Protein AF-A0A7C6E854-F1 (afdb_monomer_lite)

pLDDT: mean 85.29, std 11.63, range [54.78, 94.69]

Radius of gyration: 13.31 Å; chains: 1; bounding box: 38×16×32 Å

Structure (mmCIF, N/CA/C/O backbone):
data_AF-A0A7C6E854-F1
#
_entry.id   AF-A0A7C6E854-F1
#
loop_
_atom_site.group_PDB
_atom_site.id
_atom_site.type_symbol
_atom_site.label_atom_id
_atom_site.label_alt_id
_atom_site.label_comp_id
_atom_site.label_asym_id
_atom_site.label_entity_id
_atom_site.label_seq_id
_atom_site.pdbx_PDB_ins_code
_atom_site.Cartn_x
_atom_site.Cartn_y
_atom_site.Cartn_z
_atom_site.occupancy
_atom_site.B_iso_or_equiv
_atom_site.auth_seq_id
_atom_site.auth_comp_id
_atom_site.auth_asym_id
_atom_site.auth_atom_id
_atom_site.pdbx_PDB_model_num
ATOM 1 N N . MET A 1 1 ? -24.444 10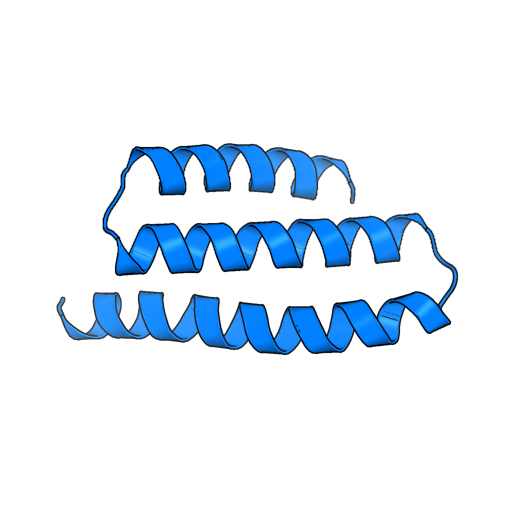.247 7.091 1.00 54.78 1 MET A N 1
ATOM 2 C CA . MET A 1 1 ? -23.018 9.915 7.332 1.00 54.78 1 MET A CA 1
ATOM 3 C C . MET A 1 1 ? -22.662 8.464 6.979 1.00 54.78 1 MET A C 1
ATOM 5 O O . MET A 1 1 ? -21.553 8.237 6.525 1.00 54.78 1 MET A O 1
ATOM 9 N N . GLN A 1 2 ? -23.585 7.495 7.079 1.00 55.03 2 GLN A N 1
ATOM 10 C CA . GLN A 1 2 ? -23.316 6.064 6.825 1.00 55.03 2 GLN A CA 1
ATOM 11 C C . GLN A 1 2 ? -22.764 5.723 5.422 1.00 55.03 2 GLN A C 1
ATOM 13 O O . GLN A 1 2 ? -21.899 4.863 5.296 1.00 55.03 2 GLN A O 1
ATOM 18 N N . ARG A 1 3 ? -23.181 6.448 4.372 1.00 56.25 3 ARG A N 1
ATOM 19 C CA . ARG A 1 3 ? -22.662 6.249 3.003 1.00 56.25 3 ARG A CA 1
ATOM 20 C C . ARG A 1 3 ? -21.188 6.639 2.836 1.00 56.25 3 ARG A C 1
ATOM 22 O O . ARG A 1 3 ? -20.506 6.044 2.012 1.00 56.25 3 ARG A O 1
ATOM 29 N N . LEU A 1 4 ? -20.697 7.604 3.620 1.00 61.84 4 LEU A N 1
ATOM 30 C CA . LEU A 1 4 ? -19.294 8.035 3.574 1.00 61.84 4 LEU A CA 1
ATOM 31 C C . LEU A 1 4 ? -18.380 6.971 4.183 1.00 61.84 4 LEU A C 1
ATOM 33 O O . LEU A 1 4 ? -17.331 6.699 3.625 1.00 61.84 4 LEU A O 1
ATOM 37 N N . ALA A 1 5 ? -18.802 6.321 5.271 1.00 60.12 5 ALA A N 1
ATOM 38 C CA . ALA A 1 5 ? -18.033 5.241 5.889 1.00 60.12 5 ALA A CA 1
ATOM 39 C C . ALA A 1 5 ? -17.881 4.029 4.954 1.00 60.12 5 ALA A C 1
ATOM 41 O O . ALA A 1 5 ? -16.784 3.503 4.818 1.00 60.12 5 ALA A O 1
ATOM 42 N N . GLN A 1 6 ? -18.948 3.636 4.246 1.00 59.22 6 GLN A N 1
ATOM 43 C CA . GLN A 1 6 ? -18.860 2.578 3.230 1.00 59.22 6 GLN A CA 1
ATOM 44 C C . GLN A 1 6 ? -18.014 2.999 2.025 1.00 59.22 6 GLN A C 1
ATOM 46 O O . GLN A 1 6 ? -17.218 2.200 1.546 1.00 59.22 6 GLN A O 1
ATOM 51 N N . ALA A 1 7 ? -18.136 4.246 1.556 1.00 61.59 7 ALA A N 1
ATOM 52 C CA . ALA A 1 7 ? -17.278 4.753 0.487 1.00 61.59 7 ALA A CA 1
ATOM 53 C C . ALA A 1 7 ? -15.797 4.732 0.899 1.00 61.59 7 ALA A C 1
ATOM 55 O O . ALA A 1 7 ? -14.972 4.274 0.122 1.00 61.59 7 ALA A O 1
ATOM 56 N N . LEU A 1 8 ? -15.487 5.129 2.138 1.00 60.06 8 LEU A N 1
ATOM 57 C CA . LEU A 1 8 ? -14.138 5.121 2.710 1.00 60.06 8 LEU A CA 1
ATOM 58 C C . LEU A 1 8 ? -13.543 3.721 2.897 1.00 60.06 8 LEU A C 1
ATOM 60 O O . LEU A 1 8 ? -12.330 3.634 3.001 1.00 60.06 8 LEU A O 1
ATOM 64 N N . GLY A 1 9 ? -14.352 2.659 2.964 1.00 59.19 9 GLY A N 1
ATOM 65 C CA . GLY A 1 9 ? -13.881 1.266 2.978 1.00 59.19 9 GLY A CA 1
ATOM 66 C C . GLY A 1 9 ? -13.764 0.650 1.582 1.00 59.19 9 GLY A C 1
ATOM 67 O O . GLY A 1 9 ? -12.871 -0.144 1.318 1.00 59.19 9 GLY A O 1
ATOM 68 N N . VAL A 1 10 ? -14.623 1.068 0.648 1.00 62.16 10 VAL A N 1
ATOM 69 C CA . VAL A 1 10 ? -14.549 0.657 -0.764 1.00 62.16 10 VAL A CA 1
ATOM 70 C C . VAL A 1 10 ? -13.373 1.330 -1.483 1.00 62.16 10 VAL A C 1
ATOM 72 O O . VAL A 1 10 ? -12.760 0.717 -2.355 1.00 62.16 10 VAL A O 1
ATOM 75 N N . THR A 1 11 ? -13.025 2.568 -1.116 1.00 68.81 11 THR A N 1
ATOM 76 C CA . THR A 1 11 ? -11.884 3.285 -1.701 1.00 68.81 11 THR A CA 1
ATOM 77 C C . THR A 1 11 ? -10.530 2.598 -1.466 1.00 68.81 11 THR A C 1
ATOM 79 O O . THR A 1 11 ? -9.854 2.363 -2.464 1.00 68.81 11 THR A O 1
ATOM 82 N N . PRO A 1 12 ? -10.097 2.252 -0.236 1.00 70.75 12 PRO A N 1
ATOM 83 C CA . PRO A 1 12 ? -8.800 1.627 -0.005 1.00 70.75 12 PRO A CA 1
ATOM 84 C C . PRO A 1 12 ? -8.715 0.238 -0.638 1.00 70.75 12 PRO 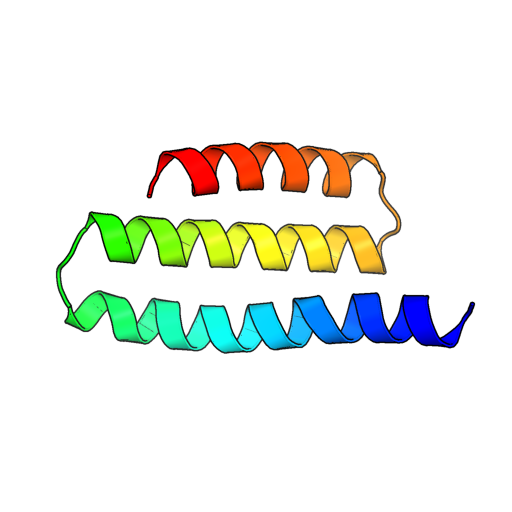A C 1
ATOM 86 O O . PRO A 1 12 ? -7.721 0.001 -1.305 1.00 70.75 12 PRO A O 1
ATOM 89 N N . ILE A 1 13 ? -9.769 -0.592 -0.628 1.00 82.25 13 ILE A N 1
ATOM 90 C CA . ILE A 1 13 ? -9.749 -1.877 -1.356 1.00 82.25 13 ILE A CA 1
ATOM 91 C C . ILE A 1 13 ? -9.476 -1.674 -2.849 1.00 82.25 13 ILE A C 1
ATOM 93 O O . ILE A 1 13 ? -8.647 -2.375 -3.435 1.00 82.25 13 ILE A O 1
ATOM 97 N N . ALA A 1 14 ? -10.177 -0.734 -3.489 1.00 86.56 14 ALA A N 1
ATOM 98 C CA . ALA A 1 14 ? -9.969 -0.457 -4.907 1.00 86.56 14 ALA A CA 1
ATOM 99 C C . ALA A 1 14 ? -8.524 0.000 -5.179 1.00 86.56 14 ALA A C 1
ATOM 101 O O . ALA A 1 14 ? -7.900 -0.454 -6.142 1.00 86.56 14 ALA A O 1
ATOM 102 N N . TRP A 1 15 ? -7.973 0.841 -4.299 1.00 88.38 15 TRP A N 1
ATOM 103 C CA . TRP A 1 15 ? -6.580 1.279 -4.366 1.00 88.38 15 TRP A CA 1
ATOM 104 C C . TRP A 1 15 ? -5.583 0.146 -4.104 1.00 88.38 15 TRP A C 1
ATOM 106 O O . TRP A 1 15 ? -4.590 0.059 -4.826 1.00 88.38 15 TRP A O 1
ATOM 116 N N . THR A 1 16 ? -5.849 -0.757 -3.158 1.00 91.88 16 THR A N 1
ATOM 117 C CA . THR A 1 16 ? -5.031 -1.943 -2.862 1.00 91.88 16 THR A CA 1
ATOM 118 C C . THR A 1 16 ? -4.919 -2.830 -4.095 1.00 91.88 16 THR A C 1
ATOM 120 O O . THR A 1 16 ? -3.816 -3.197 -4.498 1.00 91.88 16 THR A O 1
ATOM 123 N N . VAL A 1 17 ? -6.048 -3.133 -4.746 1.00 91.88 17 VAL A N 1
ATOM 124 C CA . VAL A 1 17 ? -6.079 -3.976 -5.950 1.00 91.88 17 VAL A CA 1
ATOM 125 C C . VAL A 1 17 ? -5.323 -3.318 -7.103 1.00 91.88 17 VAL A C 1
ATOM 127 O O . VAL A 1 17 ? -4.473 -3.959 -7.720 1.00 91.88 17 VAL A O 1
ATOM 130 N N . PHE A 1 18 ? -5.586 -2.036 -7.377 1.00 92.56 18 PHE A N 1
ATOM 131 C CA . PHE A 1 18 ? -4.853 -1.282 -8.398 1.00 92.56 18 PHE A CA 1
ATOM 132 C C . PHE A 1 18 ? -3.341 -1.301 -8.137 1.00 92.56 18 PHE A C 1
ATOM 134 O O . PHE A 1 18 ? -2.551 -1.618 -9.029 1.00 92.56 18 PHE A O 1
ATOM 141 N N . THR A 1 19 ? -2.948 -1.009 -6.899 1.00 94.00 19 THR A N 1
ATOM 142 C CA . THR A 1 19 ? -1.543 -0.933 -6.502 1.00 94.00 19 THR A CA 1
ATOM 143 C C . THR A 1 19 ? -0.884 -2.297 -6.619 1.00 94.00 19 THR A C 1
ATOM 145 O O . THR A 1 19 ? 0.195 -2.373 -7.181 1.00 94.00 19 THR A O 1
ATOM 148 N N . ALA A 1 20 ? -1.547 -3.388 -6.223 1.00 94.38 20 ALA A N 1
ATOM 149 C CA . ALA A 1 20 ? -1.010 -4.741 -6.351 1.00 94.38 20 ALA A CA 1
ATOM 150 C C . ALA A 1 20 ? -0.654 -5.097 -7.804 1.00 94.38 20 ALA A C 1
ATOM 152 O O . ALA A 1 20 ? 0.441 -5.599 -8.070 1.00 94.38 20 ALA A O 1
ATOM 153 N N . PHE A 1 21 ? -1.539 -4.789 -8.759 1.00 94.69 21 PHE A N 1
ATOM 154 C CA . PHE A 1 21 ? -1.243 -4.995 -10.180 1.00 94.69 21 PHE A CA 1
ATOM 155 C C . PHE A 1 21 ? -0.072 -4.129 -10.647 1.00 94.69 21 PHE A C 1
ATOM 157 O O . PHE A 1 21 ? 0.842 -4.628 -11.305 1.00 94.69 21 PHE A O 1
ATOM 164 N N . MET A 1 22 ? -0.056 -2.850 -10.276 1.00 93.38 22 MET A N 1
ATOM 165 C CA . MET A 1 22 ? 1.028 -1.943 -10.651 1.00 93.38 22 MET A CA 1
ATOM 166 C C . MET A 1 22 ? 2.370 -2.332 -10.017 1.00 93.38 22 MET A C 1
ATOM 168 O O . MET A 1 22 ? 3.400 -2.221 -10.678 1.00 93.38 22 MET A O 1
ATOM 172 N N . THR A 1 23 ? 2.369 -2.869 -8.794 1.00 93.69 23 THR A N 1
ATOM 173 C CA . THR A 1 23 ? 3.558 -3.405 -8.123 1.00 93.69 23 THR A CA 1
ATOM 174 C C . THR A 1 23 ? 4.147 -4.578 -8.903 1.00 93.69 23 THR A C 1
ATOM 176 O O . THR A 1 23 ? 5.361 -4.691 -9.004 1.00 93.69 23 THR A O 1
ATOM 179 N N . VAL A 1 24 ? 3.331 -5.425 -9.537 1.00 94.69 24 VAL A N 1
ATOM 180 C CA . VAL A 1 24 ? 3.853 -6.474 -10.434 1.00 94.69 24 VAL A CA 1
ATOM 181 C C . VAL A 1 24 ? 4.431 -5.866 -11.717 1.00 94.69 24 VAL A C 1
ATOM 183 O O . VAL A 1 24 ? 5.508 -6.259 -12.166 1.00 94.69 24 VAL A O 1
ATOM 186 N N . LEU A 1 25 ? 3.747 -4.881 -12.305 1.00 93.75 25 LEU A N 1
ATOM 187 C CA . LEU A 1 25 ? 4.176 -4.253 -13.557 1.00 93.75 25 LEU A CA 1
ATOM 188 C C . LEU A 1 25 ? 5.476 -3.452 -13.404 1.00 93.75 25 LEU A C 1
ATOM 190 O O . LEU A 1 25 ? 6.327 -3.507 -14.296 1.00 93.75 25 LEU A O 1
ATOM 194 N N . VAL A 1 26 ? 5.670 -2.758 -12.279 1.00 94.06 26 VAL A N 1
ATOM 195 C CA . VAL A 1 26 ? 6.828 -1.882 -12.053 1.00 94.06 26 VAL A CA 1
ATOM 196 C C . VAL A 1 26 ? 8.151 -2.648 -12.007 1.00 94.06 26 VAL A C 1
ATOM 198 O O . VAL A 1 26 ? 9.176 -2.091 -12.398 1.00 94.06 26 VAL A O 1
ATOM 201 N N . PHE A 1 27 ? 8.160 -3.939 -11.654 1.00 91.06 27 PHE A N 1
ATOM 202 C CA . PHE A 1 27 ? 9.379 -4.756 -11.716 1.00 91.06 27 PHE A CA 1
ATOM 203 C C . PHE A 1 27 ? 9.985 -4.830 -13.128 1.00 91.06 27 PHE A C 1
ATOM 205 O O . PHE A 1 27 ? 11.201 -4.961 -13.265 1.00 91.06 27 PHE A O 1
ATOM 212 N N . ASN A 1 28 ? 9.181 -4.655 -14.183 1.00 91.06 28 ASN A N 1
ATOM 213 C CA . ASN A 1 28 ? 9.678 -4.604 -15.563 1.00 91.06 28 ASN A CA 1
ATOM 214 C C . ASN A 1 28 ? 10.487 -3.333 -15.862 1.00 91.06 28 ASN A C 1
ATOM 216 O O . ASN A 1 28 ? 11.323 -3.331 -16.763 1.00 91.06 28 ASN A O 1
ATOM 220 N N . THR A 1 29 ? 10.261 -2.258 -15.107 1.00 89.31 29 THR A N 1
ATOM 221 C CA . THR A 1 29 ? 10.899 -0.955 -15.341 1.00 89.31 29 THR A CA 1
ATOM 222 C C . THR A 1 29 ? 12.347 -0.903 -14.847 1.00 89.31 29 THR A C 1
ATOM 224 O O . THR A 1 29 ? 13.104 -0.043 -15.283 1.00 89.31 29 THR A O 1
ATOM 227 N N . LYS A 1 30 ? 12.751 -1.820 -13.951 1.00 86.12 30 LYS A N 1
ATOM 228 C CA . LYS A 1 30 ? 14.086 -1.882 -13.317 1.00 86.12 30 LYS A CA 1
ATOM 229 C C . LYS A 1 30 ? 14.517 -0.595 -12.586 1.00 86.12 30 LYS A C 1
ATOM 231 O O . LYS A 1 30 ? 15.686 -0.456 -12.232 1.00 86.12 30 LYS A O 1
ATOM 236 N N . HIS A 1 31 ? 13.590 0.325 -12.311 1.00 90.12 31 HIS A N 1
ATOM 237 C CA . HIS A 1 31 ? 13.848 1.531 -11.529 1.00 90.12 31 HIS A CA 1
ATOM 238 C C . HIS A 1 31 ? 13.596 1.265 -10.045 1.00 90.12 31 HIS A C 1
ATOM 240 O O . HIS A 1 31 ? 12.455 1.277 -9.586 1.00 90.12 31 HIS A O 1
ATOM 246 N N . THR A 1 32 ? 14.671 1.056 -9.282 1.00 87.50 32 THR A N 1
ATOM 247 C CA . TH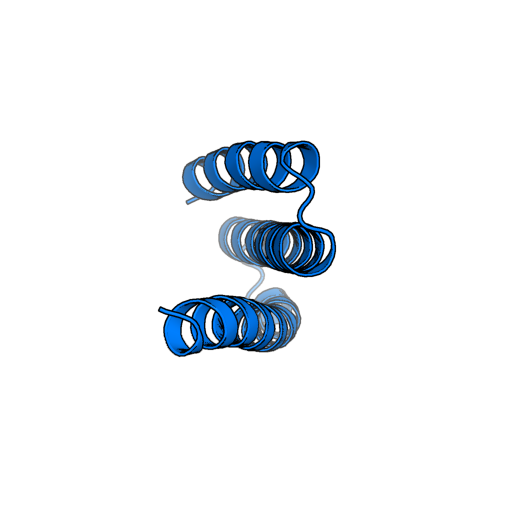R A 1 32 ? 14.604 0.671 -7.863 1.00 87.50 32 THR A CA 1
ATOM 248 C C . THR A 1 32 ? 13.755 1.622 -7.018 1.00 87.50 32 THR A C 1
ATOM 250 O O . THR A 1 32 ? 12.957 1.151 -6.221 1.00 87.50 32 THR A O 1
ATOM 253 N N . ALA A 1 33 ? 13.856 2.941 -7.223 1.00 90.19 33 ALA A N 1
ATOM 254 C CA . ALA A 1 33 ? 13.051 3.917 -6.480 1.00 90.19 33 ALA A CA 1
ATOM 255 C C . ALA A 1 33 ? 11.541 3.719 -6.704 1.00 90.19 33 ALA A C 1
ATOM 257 O O . ALA A 1 33 ? 10.771 3.633 -5.752 1.00 90.19 33 ALA A O 1
ATOM 258 N N . VAL A 1 34 ? 11.126 3.556 -7.962 1.00 90.62 34 VAL A N 1
ATOM 259 C CA . VAL A 1 34 ? 9.713 3.378 -8.327 1.00 90.62 34 VAL A CA 1
ATOM 260 C C . VAL A 1 34 ? 9.183 2.043 -7.798 1.00 90.62 34 VAL A C 1
ATOM 262 O O . VAL A 1 34 ? 8.074 1.986 -7.277 1.00 90.62 34 VAL A O 1
ATOM 265 N N . ILE A 1 35 ? 9.994 0.980 -7.858 1.00 92.75 35 ILE A N 1
ATOM 266 C CA . ILE A 1 35 ? 9.650 -0.328 -7.279 1.00 92.75 35 ILE A CA 1
ATOM 267 C C . ILE A 1 35 ? 9.427 -0.201 -5.766 1.00 92.75 35 ILE A C 1
ATOM 269 O O . ILE A 1 35 ? 8.408 -0.669 -5.263 1.00 92.75 35 ILE A O 1
ATOM 273 N N . THR A 1 36 ? 10.337 0.466 -5.050 1.00 91.69 36 THR A N 1
ATOM 274 C CA . THR A 1 36 ? 10.222 0.682 -3.601 1.00 91.69 36 THR A CA 1
ATOM 275 C C . THR A 1 36 ? 8.935 1.423 -3.243 1.00 91.69 36 THR A C 1
ATOM 277 O O . THR A 1 36 ? 8.215 0.976 -2.353 1.00 91.69 36 THR A O 1
ATOM 280 N N . ILE A 1 37 ? 8.597 2.496 -3.966 1.00 92.94 37 ILE A N 1
ATOM 281 C CA . ILE A 1 37 ? 7.374 3.279 -3.726 1.00 92.94 37 ILE A CA 1
ATOM 282 C C . ILE A 1 37 ? 6.120 2.408 -3.884 1.00 92.94 37 ILE A C 1
ATOM 284 O O . ILE A 1 37 ? 5.237 2.445 -3.032 1.00 92.94 37 ILE A O 1
ATOM 288 N N . PHE A 1 38 ? 6.044 1.587 -4.935 1.00 93.06 38 PHE A N 1
ATOM 289 C CA . PHE A 1 38 ? 4.891 0.708 -5.169 1.00 93.06 38 PHE A CA 1
ATOM 290 C C . PHE A 1 38 ? 4.762 -0.419 -4.139 1.00 93.06 38 PHE A C 1
ATOM 292 O O . PHE A 1 38 ? 3.649 -0.810 -3.787 1.00 93.06 38 PHE A O 1
ATOM 299 N N . VAL A 1 39 ? 5.881 -0.948 -3.641 1.00 93.25 39 VAL A N 1
ATOM 300 C CA . VAL A 1 39 ? 5.863 -1.956 -2.573 1.00 93.25 39 VAL A CA 1
ATOM 301 C C . VAL A 1 39 ? 5.387 -1.343 -1.256 1.00 93.25 39 VAL A C 1
ATOM 303 O O . VAL A 1 39 ? 4.526 -1.931 -0.604 1.00 93.25 39 VAL A O 1
ATOM 306 N N . LEU A 1 40 ? 5.891 -0.162 -0.890 1.00 93.81 40 LEU A N 1
ATOM 307 C CA . LEU A 1 40 ? 5.459 0.549 0.317 1.00 93.81 40 LEU A CA 1
ATOM 308 C C . LEU A 1 40 ? 3.978 0.948 0.230 1.00 93.81 40 LEU A C 1
ATOM 310 O O . LEU A 1 40 ? 3.186 0.585 1.092 1.00 93.81 40 LEU A O 1
ATOM 314 N N . LEU A 1 41 ? 3.543 1.537 -0.889 1.00 93.00 41 LEU A N 1
ATOM 315 C CA . LEU A 1 41 ? 2.128 1.860 -1.115 1.00 93.00 41 LEU A CA 1
ATOM 316 C C . LEU A 1 41 ? 1.202 0.643 -0.992 1.00 93.00 41 LEU A C 1
ATOM 318 O O . LEU A 1 41 ? 0.087 0.764 -0.483 1.00 93.00 41 LEU A O 1
ATOM 322 N N . LEU A 1 42 ? 1.639 -0.533 -1.448 1.00 94.44 42 LEU A N 1
ATOM 323 C CA . LEU A 1 42 ? 0.846 -1.751 -1.302 1.00 94.44 42 LEU A CA 1
ATOM 324 C C . LEU A 1 42 ? 0.685 -2.138 0.174 1.00 94.44 42 LEU A C 1
ATOM 326 O O . LEU A 1 42 ? -0.415 -2.488 0.601 1.00 94.44 42 LEU A O 1
ATOM 330 N N . ILE A 1 43 ? 1.761 -2.046 0.958 1.00 93.62 43 ILE A N 1
ATOM 331 C CA . ILE A 1 43 ? 1.737 -2.308 2.401 1.00 93.62 43 ILE A CA 1
ATOM 332 C C . ILE A 1 43 ? 0.828 -1.292 3.109 1.00 93.62 43 ILE A C 1
ATOM 334 O O . ILE A 1 43 ? -0.020 -1.700 3.909 1.00 93.62 43 ILE A O 1
ATOM 338 N N . LEU A 1 44 ? 0.935 -0.004 2.763 1.00 93.06 44 LEU A N 1
ATOM 339 C CA . LEU A 1 44 ? 0.091 1.072 3.283 1.00 93.06 44 LEU A CA 1
ATOM 340 C C . LEU A 1 44 ? -1.398 0.771 3.115 1.00 93.06 44 LEU A C 1
ATOM 342 O O . LEU A 1 44 ? -2.164 0.833 4.078 1.00 93.06 44 LEU A O 1
ATOM 346 N N . PHE A 1 45 ? -1.824 0.456 1.888 1.00 91.75 45 PHE A N 1
ATOM 347 C CA . PHE A 1 45 ? -3.242 0.257 1.605 1.00 91.75 45 PHE A CA 1
ATOM 348 C C . PHE A 1 45 ? -3.793 -1.003 2.277 1.00 91.75 45 PHE A C 1
ATOM 350 O O . PHE A 1 45 ? -4.890 -0.952 2.831 1.00 91.75 45 PHE A O 1
ATOM 357 N N . ILE A 1 46 ? -3.002 -2.078 2.367 1.00 91.62 46 ILE A N 1
ATOM 358 C CA . ILE A 1 46 ? -3.372 -3.273 3.141 1.00 91.62 46 ILE A CA 1
ATOM 359 C C . ILE A 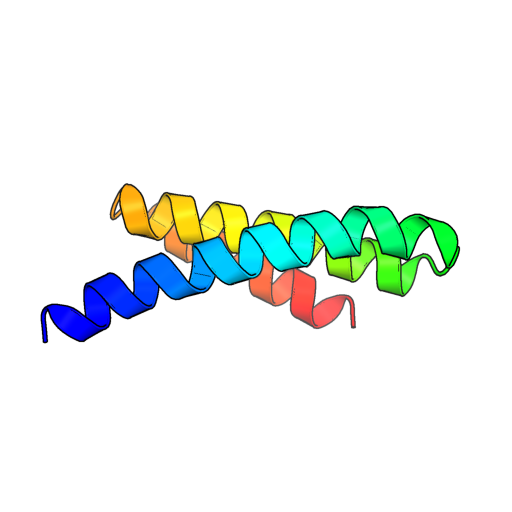1 46 ? -3.555 -2.928 4.627 1.00 91.62 46 ILE A C 1
ATOM 361 O O . ILE A 1 46 ? -4.532 -3.345 5.249 1.00 91.62 46 ILE A O 1
ATOM 365 N N . LEU A 1 47 ? -2.644 -2.149 5.215 1.00 91.19 47 LEU A N 1
ATOM 366 C CA . LEU A 1 47 ? -2.742 -1.706 6.610 1.00 91.19 47 LEU A CA 1
ATOM 367 C C . LEU A 1 47 ? -3.976 -0.831 6.856 1.00 91.19 47 LEU A C 1
ATOM 369 O O . LEU A 1 47 ? -4.645 -0.985 7.881 1.00 91.19 47 LEU A O 1
ATOM 373 N N . LEU A 1 48 ? -4.297 0.067 5.923 1.00 90.19 48 LEU A N 1
ATOM 374 C CA . LEU A 1 48 ? -5.495 0.902 5.987 1.00 90.19 48 LEU A CA 1
ATOM 375 C C . LEU A 1 48 ? -6.779 0.075 5.859 1.00 90.19 48 LEU A C 1
ATOM 377 O O . LEU A 1 48 ? -7.707 0.309 6.633 1.00 90.19 48 LEU A O 1
ATOM 381 N N . ASP A 1 49 ? -6.814 -0.917 4.964 1.00 89.31 49 ASP A N 1
ATOM 382 C CA . ASP A 1 49 ? -7.933 -1.857 4.835 1.00 89.31 49 ASP A CA 1
ATOM 383 C C . ASP A 1 49 ? -8.148 -2.620 6.148 1.00 89.31 49 ASP A C 1
ATOM 385 O O . ASP A 1 49 ? -9.247 -2.614 6.709 1.00 89.31 49 ASP A O 1
ATOM 389 N N . ILE A 1 50 ? -7.086 -3.210 6.709 1.00 88.75 50 ILE A N 1
ATOM 390 C CA . ILE A 1 50 ? -7.162 -3.921 7.992 1.00 88.75 50 ILE A CA 1
ATOM 391 C C . ILE A 1 50 ? -7.633 -2.970 9.098 1.00 88.75 50 ILE A C 1
ATOM 393 O O . ILE A 1 50 ? -8.522 -3.324 9.874 1.00 88.75 50 ILE A O 1
ATOM 397 N N . GLY A 1 51 ? -7.086 -1.756 9.178 1.00 88.31 51 GLY A N 1
ATOM 398 C CA . GLY A 1 51 ? -7.497 -0.753 10.162 1.00 88.31 51 GLY A CA 1
ATOM 399 C C . GLY A 1 51 ? -8.975 -0.371 10.035 1.00 88.31 51 GLY A C 1
ATOM 400 O O . GLY A 1 51 ? -9.665 -0.248 11.047 1.00 88.31 51 GLY A O 1
ATOM 401 N N . HIS A 1 52 ? -9.484 -0.253 8.806 1.00 85.25 52 HIS A N 1
ATOM 402 C CA . HIS A 1 52 ? -10.884 0.060 8.530 1.00 85.25 52 HIS A CA 1
ATOM 403 C C . HIS A 1 52 ? -11.829 -1.075 8.949 1.00 85.25 52 HIS A C 1
ATOM 405 O O . HIS A 1 52 ? -12.808 -0.823 9.650 1.00 85.25 52 HIS A O 1
ATOM 411 N N . TYR A 1 53 ? -11.525 -2.324 8.579 1.00 83.94 53 TYR A N 1
ATOM 412 C CA . TYR A 1 53 ? -12.383 -3.475 8.892 1.00 83.94 53 TYR A CA 1
ATOM 413 C C . TYR A 1 53 ? -12.318 -3.915 10.355 1.00 83.94 53 TYR A C 1
ATOM 415 O O . TYR A 1 53 ? 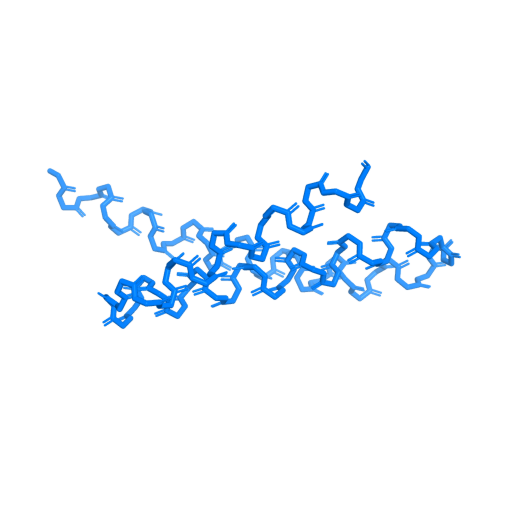-13.310 -4.399 10.896 1.00 83.94 53 TYR A O 1
ATOM 423 N N . THR A 1 54 ? -11.168 -3.745 11.010 1.00 87.69 54 THR A N 1
ATOM 424 C CA . THR A 1 54 ? -11.002 -4.089 12.432 1.00 87.69 54 THR A CA 1
ATOM 425 C C . THR A 1 54 ? -11.416 -2.959 13.374 1.00 87.69 54 THR A C 1
ATOM 427 O O . THR A 1 54 ? -11.620 -3.204 14.561 1.00 87.69 54 THR A O 1
ATOM 430 N N . GLY A 1 55 ? -11.500 -1.715 12.887 1.00 84.44 55 GLY A N 1
ATOM 431 C CA . GLY A 1 55 ? -11.728 -0.526 13.716 1.00 84.44 55 GLY A CA 1
ATOM 432 C C . GLY A 1 55 ? -10.586 -0.220 14.698 1.00 84.44 55 GLY A C 1
ATOM 433 O O . GLY A 1 55 ? -10.755 0.586 15.617 1.00 84.44 55 GLY A O 1
ATOM 434 N N . SER A 1 56 ? -9.425 -0.866 14.545 1.00 86.88 56 SER A N 1
ATOM 435 C CA . SER A 1 56 ? -8.305 -0.749 15.478 1.00 86.88 56 SER A CA 1
ATOM 436 C C . SER A 1 56 ? -7.523 0.546 15.265 1.00 86.88 56 SER A C 1
ATOM 438 O O . SER A 1 56 ? -6.772 0.688 14.298 1.00 86.88 56 SER A O 1
ATOM 440 N N . LYS A 1 57 ? -7.609 1.465 16.237 1.00 86.62 57 LYS A N 1
ATOM 441 C CA . LYS A 1 57 ? -6.802 2.699 16.243 1.00 86.62 57 LYS A CA 1
ATOM 442 C C . LYS A 1 57 ? -5.300 2.428 16.170 1.00 86.62 57 LYS A C 1
ATOM 444 O O . LYS A 1 57 ? -4.588 3.210 15.555 1.00 86.62 57 LYS A O 1
ATOM 449 N N . ALA A 1 58 ? -4.815 1.343 16.773 1.00 88.69 58 ALA A N 1
ATOM 450 C CA . ALA A 1 58 ? -3.392 1.009 16.744 1.00 88.69 58 ALA A CA 1
ATOM 451 C C . ALA A 1 58 ? -2.908 0.714 15.314 1.00 88.69 58 ALA A C 1
ATOM 453 O O . ALA A 1 58 ? -1.857 1.207 14.910 1.00 88.69 58 ALA A O 1
ATOM 454 N N . ILE A 1 59 ? -3.706 -0.026 14.536 1.00 89.56 59 ILE A N 1
ATOM 455 C CA . ILE A 1 59 ? -3.377 -0.382 13.149 1.00 89.56 59 ILE A CA 1
ATOM 456 C C . ILE A 1 59 ? -3.439 0.855 12.254 1.00 89.56 59 ILE A C 1
ATOM 458 O O . ILE A 1 59 ? -2.518 1.087 11.479 1.00 89.56 59 ILE A O 1
ATOM 462 N N . THR A 1 60 ? -4.462 1.701 12.406 1.00 89.38 60 THR A N 1
ATOM 463 C CA . THR A 1 60 ? -4.547 2.959 11.649 1.00 89.38 60 THR A CA 1
ATOM 464 C C . THR A 1 60 ? -3.386 3.907 11.969 1.00 89.38 60 THR A C 1
ATOM 466 O O . THR A 1 60 ? -2.850 4.540 11.064 1.00 89.38 60 THR A O 1
ATOM 469 N N . THR A 1 61 ? -2.947 3.992 13.229 1.00 91.38 61 THR A N 1
ATOM 470 C CA . THR A 1 61 ? -1.769 4.792 13.604 1.00 91.38 61 THR A CA 1
ATOM 471 C C . THR A 1 61 ? -0.489 4.231 12.988 1.00 91.38 61 THR A C 1
ATOM 473 O O . THR A 1 61 ? 0.327 4.993 12.474 1.00 91.38 61 THR A O 1
ATOM 476 N N . PHE A 1 62 ? -0.319 2.907 12.994 1.00 92.31 62 PHE A N 1
ATOM 477 C CA . PHE A 1 62 ? 0.822 2.262 12.346 1.00 92.31 62 PHE A CA 1
ATOM 478 C C . PHE A 1 62 ? 0.831 2.508 10.830 1.00 92.31 62 PHE A C 1
ATOM 480 O O . PHE A 1 62 ? 1.868 2.870 10.281 1.00 92.31 62 PHE A O 1
ATOM 487 N N . ALA A 1 63 ? -0.332 2.413 10.177 1.00 90.50 63 ALA A N 1
ATOM 488 C CA . ALA A 1 63 ? -0.499 2.775 8.770 1.00 90.50 63 ALA A CA 1
ATOM 489 C C . ALA A 1 63 ? -0.089 4.236 8.503 1.00 90.50 63 ALA A C 1
ATOM 491 O O . ALA A 1 63 ? 0.545 4.532 7.499 1.00 90.50 63 ALA A O 1
ATOM 492 N N . GLY A 1 64 ? -0.387 5.154 9.428 1.00 89.25 64 GLY A N 1
ATOM 493 C CA . GLY A 1 64 ? 0.049 6.549 9.331 1.00 89.25 64 GLY A CA 1
ATOM 494 C C . GLY A 1 64 ? 1.573 6.715 9.328 1.00 89.25 64 GLY A C 1
ATOM 495 O O . GLY A 1 64 ? 2.100 7.479 8.522 1.00 89.25 64 GLY A O 1
ATOM 496 N N . TYR A 1 65 ? 2.292 5.986 10.189 1.00 92.88 65 TYR A N 1
ATOM 497 C CA . TYR A 1 65 ? 3.761 6.002 10.192 1.00 92.88 65 TYR A CA 1
ATOM 498 C C . TYR A 1 65 ? 4.352 5.395 8.920 1.00 92.88 65 TYR A C 1
ATOM 500 O O . TYR A 1 65 ? 5.306 5.940 8.369 1.00 92.88 65 TY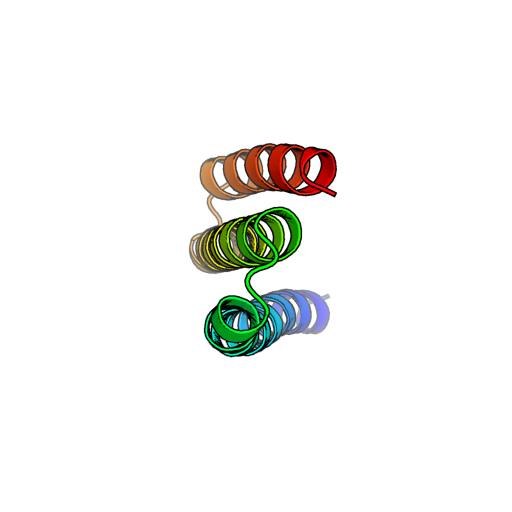R A O 1
ATOM 508 N N . GLU A 1 66 ? 3.769 4.301 8.439 1.00 91.62 66 GLU A N 1
ATOM 509 C CA . GLU A 1 66 ? 4.162 3.678 7.176 1.00 91.62 66 GLU A CA 1
ATOM 510 C C . GLU A 1 66 ? 3.980 4.662 6.003 1.00 91.62 66 GLU A C 1
ATOM 512 O O . GLU A 1 66 ? 4.895 4.849 5.200 1.00 91.62 66 GLU A O 1
ATOM 517 N N . GLY A 1 67 ? 2.876 5.415 5.981 1.00 90.12 67 GLY A N 1
ATOM 518 C CA . GLY A 1 67 ? 2.630 6.433 4.960 1.00 90.12 67 GLY A CA 1
ATOM 519 C C . GLY A 1 67 ? 3.668 7.561 4.953 1.00 90.12 67 GLY A C 1
ATOM 520 O O . GLY A 1 67 ? 4.025 8.061 3.887 1.00 90.12 67 GLY A O 1
ATOM 521 N N . ILE A 1 68 ? 4.212 7.934 6.116 1.00 91.94 68 ILE A N 1
ATOM 522 C CA . ILE A 1 68 ? 5.317 8.905 6.202 1.00 91.94 68 ILE A CA 1
ATOM 523 C C . ILE A 1 68 ? 6.590 8.326 5.576 1.00 91.94 68 ILE A C 1
ATOM 525 O O . ILE A 1 68 ? 7.278 9.027 4.838 1.00 91.94 68 ILE A O 1
ATOM 529 N N . ILE A 1 69 ? 6.896 7.051 5.829 1.00 90.44 69 ILE A N 1
ATOM 530 C CA . ILE A 1 69 ? 8.049 6.369 5.220 1.00 90.44 69 ILE A CA 1
ATOM 531 C C . ILE A 1 69 ? 7.885 6.322 3.697 1.00 90.44 69 ILE A C 1
ATOM 533 O O . ILE A 1 69 ? 8.823 6.645 2.971 1.00 90.44 69 ILE A O 1
ATOM 537 N N . THR A 1 70 ? 6.682 6.004 3.217 1.00 90.19 70 THR A N 1
ATOM 538 C CA . THR A 1 70 ? 6.340 6.036 1.791 1.00 90.19 70 THR A CA 1
ATOM 539 C C . THR A 1 70 ? 6.566 7.423 1.181 1.00 90.19 70 THR A C 1
ATOM 541 O O . THR A 1 70 ? 7.150 7.531 0.106 1.00 90.19 70 THR A O 1
ATOM 544 N N . ALA A 1 71 ? 6.170 8.494 1.875 1.00 87.50 71 ALA A N 1
ATOM 545 C CA . ALA A 1 71 ? 6.356 9.871 1.411 1.00 87.50 71 ALA A CA 1
ATOM 546 C C . ALA A 1 71 ? 7.827 10.319 1.367 1.00 87.50 71 ALA A C 1
ATOM 548 O O . ALA A 1 71 ? 8.162 11.223 0.612 1.00 87.50 71 ALA A O 1
ATOM 549 N N . LEU A 1 72 ? 8.706 9.705 2.161 1.00 89.50 72 LEU A N 1
ATOM 550 C CA . LEU A 1 72 ? 10.148 9.972 2.125 1.00 89.50 72 LEU A CA 1
ATOM 551 C C . LEU A 1 72 ? 10.874 9.193 1.020 1.00 89.50 72 LEU A C 1
ATOM 553 O O . LEU A 1 72 ? 12.025 9.498 0.717 1.00 89.50 72 LEU A O 1
ATOM 557 N N . ALA A 1 73 ? 10.234 8.171 0.449 1.00 80.31 73 ALA A N 1
ATOM 558 C CA . ALA A 1 73 ? 10.811 7.346 -0.608 1.00 80.31 73 ALA A CA 1
ATOM 559 C C . ALA A 1 73 ? 10.658 7.949 -2.020 1.00 80.31 73 ALA A C 1
ATOM 561 O O . ALA A 1 73 ? 11.204 7.375 -2.966 1.00 80.31 73 ALA A O 1
ATOM 562 N N . VAL A 1 74 ? 9.917 9.059 -2.166 1.00 66.12 74 VAL A N 1
ATOM 563 C CA . VAL A 1 74 ? 9.603 9.747 -3.435 1.00 66.12 74 VAL A CA 1
ATOM 564 C C . VAL A 1 74 ? 10.371 11.053 -3.607 1.00 66.12 74 VAL A C 1
ATOM 566 O O . VAL A 1 74 ? 10.521 11.799 -2.616 1.00 66.12 74 VAL A O 1
#

InterPro domains:
  IPR000791 Acetate transporter GPR1/Ato2/SatP-like [PF01184] (2-72)

Secondary structure (DSSP, 8-state):
-HHHHHHHHHHHHHHHHHHHHHHHHHGGG--HHHHHHHHHHHHHHHHHHHHHHH--HHHHHHHHHHHHHHHH--

Organism: Desulfurella acetivorans (NCBI:txid33002)

Foldseek 3Di:
DVVVLVVQLVVLVVQLVVLVVVLVVCVVVVPPLVNVLSVLSNVLSVLSNCCSVVVDPVSVVVSVVSVVVSVVSD

Sequence (74 aa):
MQRLAQALGVTPIAWTVFTAFMTVLVFNTKHTAVITIFVLLLILFILLDIGHYTGSKAITTFAGYEGIITALAV